Protein AF-A0A1S0RZZ2-F1 (afdb_monomer_lite)

InterPro domains:
  IPR000562 Fibronectin type II domain [PF00040] (1-40)
  IPR000562 Fibronectin type II domain [PF00040] (57-98)
  IPR000562 Fibronectin type II domain [PF00040] (115-144)
  IPR000562 Fibronectin type II domain [PS00023] (57-98)
  IPR000562 Fibronectin type II domain [PS51092] (1-42)
  IPR000562 Fibronectin type II domain [PS51092] (52-100)
  IPR000562 Fibronectin type II domain [PS51092] (110-144)
  IPR000562 Fibronectin type II domain [SM00059] (1-40)
  IPR000562 Fibronectin type II domain [SM00059] (50-98)
  IPR000562 Fibronectin type II domain [SM00059] (108-144)
  IPR000562 Fibronectin type II domain [cd00062] (1-40)
  IPR000562 Fibronectin type II domain [cd00062] (51-98)
  IPR013806 Kringle-like fold [SSF57440] (1-42)
  IPR013806 Kringle-like fold [SSF57440] (43-100)
  IPR013806 Kringle-like fold [SSF57440] (103-144)
  IPR036943 Fibronectin type II domain superfamily [G3DSA:2.10.10.10] (1-45)
  IPR036943 Fibronectin type II domain superfamily [G3DSA:2.10.10.10] (46-100)
  IPR036943 Fibronectin type II domain superfamily [G3DSA:2.10.10.10] (101-144)
  IPR051666 Seminal Plasma Capacitation Regulator [PTHR22918] (44-144)

Sequence (144 aa):
FPFLFMGTKYNSCTNQGRDDGFLWCSTTYNFDEDGKYGFCPHELLFTLGGNAEGAACKFPFTFQGEKYDGCTTQGRDDGYRWCATTEDYDRDTKYGFCPETAMSTVGGNAEGSPCVFPFTFLGDTYEACTASGRRDGKMWCATT

pLDDT: mean 93.41, std 4.33, range [79.44, 98.56]

Secondary structure (DSSP, 8-state):
--EEETTEEESS-B-TT-SS---EEESSSBHHHH--EEEPP-TTT--BSTTTTTPPP-SSEEETTEEESS-B-TT-SS---EEESSSBHHHH--EEE-S----SS-STTTTTPPP-SSEEETTEEESS-B-TT-SS---B----

Organism: Girella punctata (NCBI:txid163149)

Foldseek 3Di:
DFADDPNDTDPFWACPPHPLGWTKHAPDRYCVPPVHIDTDAAQQRFFADFDQPTAHADPQADDPNDTDRAFDCPPHPVSWTKGASDRYCVPPVHIGTRRDHRAQDDDDDCRSAHADPQDDDPRDTDRDWDCPPHPVRDTDGDRD

Structure (mmCIF, N/CA/C/O backbone):
data_AF-A0A1S0RZZ2-F1
#
_entry.id   AF-A0A1S0RZZ2-F1
#
loop_
_atom_site.group_PDB
_atom_site.id
_atom_site.type_symbol
_atom_site.label_atom_id
_atom_site.label_alt_id
_atom_site.label_comp_id
_atom_site.label_asym_id
_atom_site.label_entity_id
_atom_site.label_seq_id
_atom_site.pdbx_PDB_ins_code
_atom_site.Cartn_x
_atom_site.Cartn_y
_atom_site.Cartn_z
_atom_site.occupancy
_atom_site.B_iso_or_equiv
_atom_site.auth_seq_id
_atom_site.auth_comp_id
_atom_site.auth_asym_id
_atom_site.auth_atom_id
_atom_site.pdbx_PDB_model_num
ATOM 1 N N . PHE A 1 1 ? 14.377 6.505 -2.914 1.00 89.00 1 PHE A N 1
ATOM 2 C CA . PHE A 1 1 ? 14.093 5.902 -4.231 1.00 89.00 1 PHE A CA 1
ATOM 3 C C . PHE A 1 1 ? 14.837 6.661 -5.323 1.00 89.00 1 PHE A C 1
ATOM 5 O O . PHE A 1 1 ? 14.935 7.880 -5.201 1.00 89.00 1 PHE A O 1
ATOM 12 N N . PRO A 1 2 ? 15.358 5.980 -6.359 1.00 94.19 2 PRO A N 1
ATOM 13 C CA . PRO A 1 2 ? 15.366 4.522 -6.524 1.00 94.19 2 PRO A CA 1
ATOM 14 C C . PRO A 1 2 ? 16.286 3.810 -5.519 1.00 94.19 2 PRO A C 1
ATOM 16 O O . PRO A 1 2 ? 17.106 4.463 -4.876 1.00 94.19 2 PRO A O 1
ATOM 19 N N . PHE A 1 3 ? 16.148 2.490 -5.400 1.00 96.69 3 PHE A N 1
ATOM 20 C CA . PHE A 1 3 ? 17.168 1.614 -4.816 1.00 96.69 3 PHE A CA 1
ATOM 21 C C . PHE A 1 3 ? 17.467 0.433 -5.746 1.00 96.69 3 PHE A C 1
ATOM 23 O O . PHE A 1 3 ? 16.637 0.072 -6.579 1.00 96.69 3 PHE A O 1
ATOM 30 N N . LEU A 1 4 ? 18.664 -0.128 -5.632 1.00 96.50 4 LEU A N 1
ATOM 31 C CA . LEU A 1 4 ? 19.176 -1.258 -6.393 1.00 96.50 4 LEU A CA 1
ATOM 32 C C . LEU A 1 4 ? 19.097 -2.520 -5.532 1.00 96.50 4 LEU A C 1
ATOM 34 O O . LEU A 1 4 ? 19.582 -2.511 -4.401 1.00 96.50 4 LEU A O 1
ATOM 38 N N . PHE A 1 5 ? 18.501 -3.576 -6.082 1.00 96.44 5 PHE A N 1
ATOM 39 C CA . PHE A 1 5 ? 18.447 -4.908 -5.485 1.00 96.44 5 PHE A CA 1
ATOM 40 C C . PHE A 1 5 ? 18.513 -5.971 -6.585 1.00 96.44 5 PHE A C 1
ATOM 42 O O . PHE A 1 5 ? 17.743 -5.907 -7.550 1.00 96.44 5 PHE A O 1
ATOM 49 N N . MET A 1 6 ? 19.439 -6.926 -6.462 1.00 93.94 6 MET A N 1
ATOM 50 C CA . MET A 1 6 ? 19.700 -7.971 -7.465 1.00 93.94 6 MET A CA 1
ATOM 51 C C . MET A 1 6 ? 19.872 -7.401 -8.885 1.00 93.94 6 MET A C 1
ATOM 53 O O . MET A 1 6 ? 19.329 -7.922 -9.860 1.00 93.94 6 MET A O 1
ATOM 57 N N . GLY A 1 7 ? 20.573 -6.268 -9.003 1.00 91.44 7 GLY A N 1
ATOM 58 C CA . GLY A 1 7 ? 20.786 -5.583 -10.286 1.00 91.44 7 GLY A CA 1
ATOM 59 C C . GLY A 1 7 ? 19.557 -4.872 -10.879 1.00 91.44 7 GLY A C 1
ATOM 60 O O . GLY A 1 7 ? 19.672 -4.253 -11.937 1.00 91.44 7 GLY A O 1
ATOM 61 N N . THR A 1 8 ? 18.402 -4.900 -10.207 1.00 90.75 8 THR A N 1
ATOM 62 C CA . THR A 1 8 ? 17.166 -4.232 -10.647 1.00 90.75 8 THR A CA 1
ATOM 63 C C . THR A 1 8 ? 16.917 -2.964 -9.834 1.00 90.75 8 THR A C 1
ATOM 65 O O . THR A 1 8 ? 17.113 -2.941 -8.619 1.00 90.75 8 THR A O 1
ATOM 68 N N . LYS A 1 9 ? 16.494 -1.881 -10.501 1.00 92.88 9 LYS A N 1
ATOM 69 C CA . LYS A 1 9 ? 16.158 -0.609 -9.843 1.00 92.88 9 LYS A CA 1
ATOM 70 C C . LYS A 1 9 ? 14.675 -0.556 -9.487 1.00 92.88 9 LYS A C 1
ATOM 72 O O . LYS A 1 9 ? 13.828 -0.620 -10.373 1.00 92.88 9 LYS A O 1
ATOM 77 N N . TYR A 1 10 ? 14.377 -0.320 -8.216 1.00 91.06 10 TYR A N 1
ATOM 78 C CA . TYR A 1 10 ? 13.023 -0.170 -7.690 1.00 91.06 10 TYR A CA 1
ATOM 79 C C . TYR A 1 10 ? 12.748 1.290 -7.326 1.00 91.06 10 TYR A C 1
ATOM 81 O O . TYR A 1 10 ? 13.529 1.929 -6.618 1.00 91.06 10 TYR A O 1
ATOM 89 N N . ASN A 1 11 ? 11.630 1.828 -7.820 1.00 90.94 11 ASN A N 1
ATOM 90 C CA . ASN A 1 11 ? 11.191 3.210 -7.568 1.00 90.94 11 ASN A CA 1
ATOM 91 C C . ASN A 1 11 ? 10.054 3.311 -6.540 1.00 90.94 11 ASN A C 1
ATOM 93 O O . ASN A 1 11 ? 9.625 4.410 -6.206 1.00 90.94 11 ASN A O 1
ATOM 97 N N . SER A 1 12 ? 9.589 2.173 -6.041 1.00 90.88 12 SER A N 1
ATOM 98 C CA . SER A 1 12 ? 8.573 2.033 -5.005 1.00 90.88 12 SER A CA 1
ATOM 99 C C . SER A 1 12 ? 8.930 0.831 -4.132 1.00 90.88 12 SER A C 1
ATOM 101 O O . SER A 1 12 ? 9.900 0.115 -4.406 1.00 90.88 12 SER A O 1
ATOM 103 N N . CYS A 1 13 ? 8.180 0.628 -3.055 1.00 92.50 13 CYS A N 1
ATOM 104 C CA . CYS A 1 13 ? 8.311 -0.580 -2.258 1.00 92.50 13 CYS A CA 1
ATOM 105 C C . CYS A 1 13 ? 7.938 -1.813 -3.085 1.00 92.50 13 CYS A C 1
ATOM 107 O O . CYS A 1 13 ? 7.055 -1.758 -3.946 1.00 92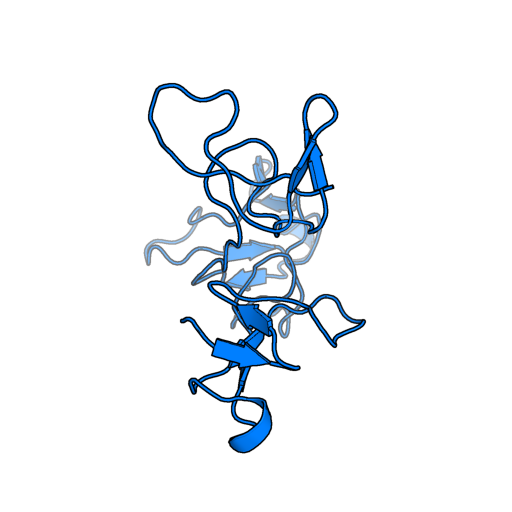.50 13 CYS A O 1
ATOM 109 N N . THR A 1 14 ? 8.608 -2.925 -2.810 1.00 90.88 14 THR A N 1
ATOM 110 C CA . THR A 1 14 ? 8.397 -4.195 -3.507 1.00 90.88 14 THR A CA 1
ATOM 111 C C . THR A 1 14 ? 8.345 -5.340 -2.505 1.00 90.88 14 THR A C 1
ATOM 113 O O . THR A 1 14 ? 8.883 -5.234 -1.408 1.00 90.88 14 THR A O 1
ATOM 116 N N . ASN A 1 15 ? 7.688 -6.433 -2.873 1.00 90.19 15 ASN A N 1
ATOM 117 C CA . ASN A 1 15 ? 7.763 -7.712 -2.172 1.00 90.19 15 ASN A CA 1
ATOM 118 C C . ASN A 1 15 ? 8.824 -8.642 -2.790 1.00 90.19 15 ASN A C 1
ATOM 120 O O . ASN A 1 15 ? 8.933 -9.795 -2.380 1.00 90.19 15 ASN A O 1
ATOM 124 N N . GLN A 1 16 ? 9.610 -8.169 -3.768 1.00 91.44 16 GLN A N 1
ATOM 125 C CA . GLN A 1 16 ? 10.605 -8.999 -4.439 1.00 91.44 16 GLN A CA 1
ATOM 126 C C . GLN A 1 16 ? 11.577 -9.611 -3.425 1.00 91.44 16 GLN A C 1
ATOM 128 O O . GLN A 1 16 ? 12.121 -8.916 -2.565 1.00 91.44 16 GLN A O 1
ATOM 133 N N . GLY A 1 17 ? 11.806 -10.920 -3.556 1.00 90.44 17 GLY A N 1
ATOM 134 C CA . GLY A 1 17 ? 12.661 -11.684 -2.646 1.00 90.44 17 GLY A CA 1
ATOM 135 C C . GLY A 1 17 ? 11.986 -12.082 -1.330 1.00 90.44 17 GLY A C 1
ATOM 136 O O . GLY A 1 17 ? 12.682 -12.548 -0.430 1.00 90.44 17 GLY A O 1
ATOM 137 N N . ARG A 1 18 ? 10.662 -11.904 -1.199 1.00 90.69 18 ARG A N 1
ATOM 138 C CA . ARG A 1 18 ? 9.879 -12.339 -0.037 1.00 90.69 18 ARG A CA 1
ATOM 139 C C . ARG A 1 18 ? 8.688 -13.203 -0.440 1.00 90.69 18 ARG A C 1
ATOM 141 O O . ARG A 1 18 ? 7.956 -12.860 -1.362 1.00 90.69 18 ARG A O 1
ATOM 148 N N . ASP A 1 19 ? 8.445 -14.257 0.333 1.00 88.88 19 ASP A N 1
ATOM 149 C CA . ASP A 1 19 ? 7.314 -15.175 0.127 1.00 88.88 19 ASP A CA 1
ATOM 150 C C . ASP A 1 19 ? 6.069 -14.794 0.948 1.00 88.88 19 ASP A C 1
ATOM 152 O O . ASP A 1 19 ? 4.975 -15.294 0.704 1.00 88.88 19 ASP A O 1
ATOM 156 N N . ASP A 1 20 ? 6.221 -13.896 1.925 1.00 85.12 20 ASP A N 1
ATOM 157 C CA . ASP A 1 20 ? 5.145 -13.447 2.819 1.00 85.12 20 ASP A CA 1
ATOM 158 C C . ASP A 1 20 ? 4.374 -12.224 2.300 1.00 85.12 20 ASP A C 1
ATOM 160 O O . ASP A 1 20 ? 3.456 -11.740 2.958 1.00 85.12 20 ASP A O 1
ATOM 164 N N . GLY A 1 21 ? 4.744 -11.711 1.124 1.00 82.44 21 GLY A N 1
ATOM 165 C CA . GLY A 1 21 ? 4.072 -10.585 0.478 1.00 82.44 21 GLY A CA 1
ATOM 166 C C . GLY A 1 21 ? 4.331 -9.218 1.116 1.00 82.44 21 GLY A C 1
ATOM 167 O O . GLY A 1 21 ? 3.792 -8.226 0.624 1.00 82.44 21 GLY A O 1
ATOM 168 N N . PHE A 1 22 ? 5.162 -9.123 2.164 1.00 86.69 22 PHE A N 1
ATOM 169 C CA . PHE A 1 22 ? 5.443 -7.837 2.798 1.00 86.69 22 PHE A CA 1
ATOM 170 C C . PHE A 1 22 ? 6.208 -6.900 1.861 1.00 86.69 22 PHE A C 1
ATOM 172 O O . PHE A 1 22 ? 7.226 -7.265 1.273 1.00 86.69 22 PHE A O 1
ATOM 179 N N . LEU A 1 23 ? 5.744 -5.656 1.762 1.00 90.69 23 LEU A N 1
ATOM 180 C CA . LEU A 1 23 ? 6.435 -4.624 1.000 1.00 90.69 23 LEU A CA 1
ATOM 181 C C . LEU A 1 23 ? 7.626 -4.088 1.793 1.00 90.69 23 LEU A C 1
ATOM 183 O O . LEU A 1 23 ? 7.509 -3.756 2.973 1.00 90.69 23 LEU A O 1
ATOM 187 N N . TRP A 1 24 ? 8.766 -3.952 1.130 1.00 94.19 24 TRP A N 1
ATOM 188 C CA . TRP A 1 24 ? 9.982 -3.398 1.705 1.00 94.19 24 TRP A CA 1
ATOM 189 C C . TRP A 1 24 ? 10.675 -2.446 0.731 1.00 94.19 24 TRP A C 1
ATOM 191 O O . TRP A 1 24 ? 10.418 -2.443 -0.478 1.00 94.19 24 TRP A O 1
ATOM 201 N N . CYS A 1 25 ? 11.562 -1.617 1.272 1.00 95.50 25 CYS A N 1
ATOM 202 C CA . CYS A 1 25 ? 12.486 -0.815 0.485 1.00 95.50 25 CYS A CA 1
ATOM 203 C C . CYS A 1 25 ? 13.857 -0.742 1.159 1.00 95.50 25 CYS A C 1
ATOM 205 O O . CYS A 1 25 ? 13.984 -0.853 2.383 1.00 95.50 25 CYS A O 1
ATOM 207 N N . SER A 1 26 ? 14.897 -0.561 0.349 1.00 96.88 26 SER A N 1
ATOM 208 C CA . SER A 1 26 ? 16.223 -0.242 0.870 1.00 96.88 26 SER A CA 1
ATOM 209 C C . SER A 1 26 ? 16.245 1.185 1.412 1.00 96.88 26 SER A C 1
ATOM 211 O O . SER A 1 26 ? 15.701 2.105 0.793 1.00 96.88 26 SER A O 1
ATOM 213 N N . THR A 1 27 ? 16.914 1.386 2.547 1.00 96.62 27 THR A N 1
ATOM 214 C CA . THR A 1 27 ? 17.146 2.730 3.105 1.00 96.62 27 THR A CA 1
ATOM 215 C C . THR A 1 27 ? 18.384 3.403 2.510 1.00 96.62 27 THR A C 1
ATOM 217 O O . THR A 1 27 ? 18.657 4.569 2.794 1.00 96.62 27 THR A O 1
ATOM 220 N N . THR A 1 28 ? 19.107 2.696 1.641 1.00 97.12 28 THR A N 1
ATOM 221 C CA . THR A 1 28 ? 20.228 3.208 0.848 1.00 97.12 28 THR A CA 1
ATOM 222 C C . THR A 1 28 ? 20.038 2.899 -0.638 1.00 97.12 28 THR A C 1
ATOM 224 O O . THR A 1 28 ? 19.128 2.164 -1.029 1.00 97.12 28 THR A O 1
ATOM 227 N N . TYR A 1 29 ? 20.887 3.471 -1.497 1.00 96.94 29 TYR A N 1
ATOM 228 C CA . TYR A 1 29 ? 20.805 3.204 -2.932 1.00 96.94 29 TYR A CA 1
ATOM 229 C C . TYR A 1 29 ? 21.180 1.760 -3.277 1.00 96.94 29 TYR A C 1
ATOM 231 O O . TYR A 1 29 ? 20.475 1.165 -4.080 1.00 96.94 29 TYR A O 1
ATOM 239 N N . ASN A 1 30 ? 22.250 1.195 -2.708 1.00 97.25 30 ASN A N 1
ATOM 240 C CA . ASN A 1 30 ? 22.735 -0.134 -3.081 1.00 97.25 30 ASN A CA 1
ATOM 241 C C . ASN A 1 30 ? 22.478 -1.152 -1.966 1.00 97.25 30 ASN A C 1
ATOM 243 O O . ASN A 1 30 ? 23.291 -1.305 -1.057 1.00 97.25 30 ASN A O 1
ATOM 247 N N . PHE A 1 31 ? 21.344 -1.854 -2.031 1.00 96.94 31 PHE A N 1
ATOM 248 C CA . PHE A 1 31 ? 21.029 -2.880 -1.036 1.00 96.94 31 PHE A CA 1
ATOM 249 C C . PHE A 1 31 ? 22.016 -4.046 -1.089 1.00 96.94 31 PHE A C 1
ATOM 251 O O . PHE A 1 31 ? 22.369 -4.585 -0.043 1.00 96.94 31 PHE A O 1
ATOM 258 N N . ASP A 1 32 ? 22.479 -4.403 -2.289 1.00 94.56 32 ASP A N 1
ATOM 259 C CA . ASP A 1 32 ? 23.384 -5.534 -2.501 1.00 94.56 32 ASP A CA 1
ATOM 260 C C . ASP A 1 32 ? 24.736 -5.327 -1.778 1.00 94.56 32 ASP A C 1
ATOM 262 O O . ASP A 1 32 ? 25.406 -6.300 -1.435 1.00 94.56 32 ASP A O 1
ATOM 266 N N . GLU A 1 33 ? 25.115 -4.072 -1.498 1.00 97.06 33 GLU A N 1
ATOM 267 C CA . GLU A 1 33 ? 26.304 -3.708 -0.713 1.00 97.06 33 GLU A CA 1
ATOM 268 C C . GLU 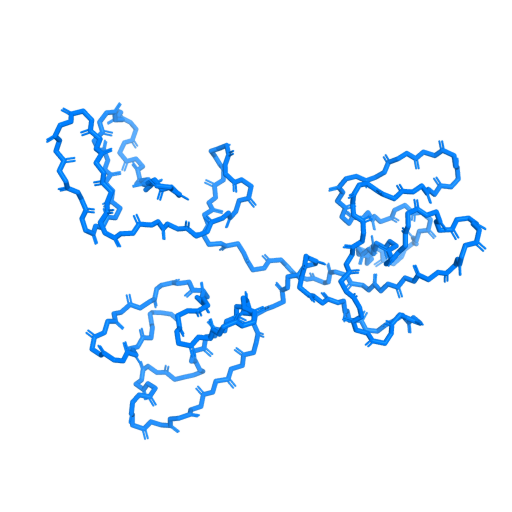A 1 33 ? 25.983 -3.387 0.754 1.00 97.06 33 GLU A C 1
ATOM 270 O O . GLU A 1 33 ? 26.666 -3.869 1.658 1.00 97.06 33 GLU A O 1
ATOM 275 N N . ASP A 1 34 ? 24.963 -2.560 1.005 1.00 97.12 34 ASP A N 1
ATOM 276 C CA . ASP A 1 34 ? 24.707 -2.003 2.338 1.00 97.12 34 ASP A CA 1
ATOM 277 C C . ASP A 1 34 ? 23.847 -2.909 3.230 1.00 97.12 34 ASP A C 1
ATOM 279 O O . ASP A 1 34 ? 23.940 -2.840 4.458 1.00 97.12 34 ASP A O 1
ATOM 283 N N . GLY A 1 35 ? 22.945 -3.697 2.635 1.00 95.25 35 GLY A N 1
ATOM 284 C CA . GLY A 1 35 ? 22.010 -4.579 3.341 1.00 95.25 35 GLY A CA 1
ATOM 285 C C . GLY A 1 35 ? 20.995 -3.878 4.259 1.00 95.25 35 GLY A C 1
ATOM 286 O O . GLY A 1 35 ? 20.375 -4.531 5.100 1.00 95.25 35 GLY A O 1
ATOM 287 N N . LYS A 1 36 ? 20.813 -2.554 4.151 1.00 96.81 36 LYS A N 1
ATOM 288 C CA . LYS A 1 36 ? 19.909 -1.784 5.025 1.00 96.81 36 LYS A CA 1
ATOM 289 C C . LYS A 1 36 ? 18.524 -1.641 4.404 1.00 96.81 36 LYS A C 1
ATOM 291 O O . LYS A 1 36 ? 18.380 -1.081 3.322 1.00 96.81 36 LYS A O 1
ATOM 296 N N . TYR A 1 37 ? 17.489 -2.070 5.121 1.00 96.75 37 TYR A N 1
ATOM 297 C CA . TYR A 1 37 ? 16.109 -2.022 4.640 1.00 96.75 37 TYR A CA 1
ATOM 298 C C . TYR A 1 37 ? 15.098 -1.739 5.752 1.00 96.75 37 TYR A C 1
ATOM 300 O O . TYR A 1 37 ? 15.433 -1.769 6.937 1.00 96.75 37 TYR A O 1
ATOM 308 N N . GLY A 1 38 ? 13.856 -1.474 5.349 1.00 93.44 38 GLY A N 1
ATOM 309 C CA . GLY A 1 38 ? 12.695 -1.416 6.231 1.00 93.44 38 GLY A CA 1
ATOM 310 C C . GLY A 1 38 ? 11.421 -1.869 5.517 1.00 93.44 38 GLY A C 1
ATOM 311 O O . GLY A 1 38 ? 11.373 -1.921 4.285 1.00 93.44 38 GLY A O 1
ATOM 312 N N . PHE A 1 39 ? 10.393 -2.203 6.297 1.00 92.31 39 PHE A N 1
ATOM 313 C CA . PHE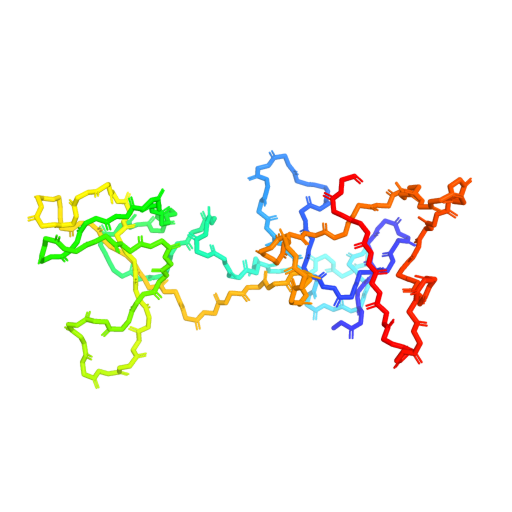 A 1 39 ? 9.065 -2.516 5.774 1.00 92.31 39 PHE A CA 1
ATOM 314 C C . PHE A 1 39 ? 8.291 -1.247 5.463 1.00 92.31 39 PHE A C 1
ATOM 316 O O . PHE A 1 39 ? 8.291 -0.295 6.244 1.00 92.31 39 PHE A O 1
ATOM 323 N N . CYS A 1 40 ? 7.604 -1.263 4.331 1.00 90.94 40 CYS A N 1
ATOM 324 C CA . CYS A 1 40 ? 6.721 -0.184 3.952 1.00 90.94 40 CYS A CA 1
ATOM 325 C C . CYS A 1 40 ? 5.332 -0.414 4.560 1.00 90.94 40 CYS A C 1
ATOM 327 O O . CYS A 1 40 ? 4.799 -1.521 4.450 1.00 90.94 40 CYS A O 1
ATOM 329 N N . PRO A 1 41 ? 4.740 0.600 5.208 1.00 87.12 41 PRO A N 1
ATOM 330 C CA . PRO A 1 41 ? 3.458 0.458 5.883 1.00 87.12 41 PRO A CA 1
ATOM 331 C C . PRO A 1 41 ? 2.339 0.207 4.875 1.00 87.12 41 PRO A C 1
ATOM 333 O O . PRO A 1 41 ? 2.209 0.927 3.888 1.00 87.12 41 PRO A O 1
ATOM 336 N N . HIS A 1 42 ? 1.527 -0.818 5.116 1.00 88.75 42 HIS A N 1
ATOM 337 C CA . HIS A 1 42 ? 0.342 -1.091 4.315 1.00 88.75 42 HIS A CA 1
ATOM 338 C C . HIS A 1 42 ? -0.708 -1.793 5.171 1.00 88.75 42 HIS A C 1
ATOM 340 O O . HIS A 1 42 ? -0.441 -2.839 5.756 1.00 88.75 42 HIS A O 1
ATOM 346 N N . GLU A 1 43 ? -1.916 -1.241 5.196 1.00 87.31 43 GLU A N 1
ATOM 347 C CA . GLU A 1 43 ? -3.032 -1.690 6.035 1.00 87.31 43 GLU A CA 1
ATOM 348 C C . GLU A 1 43 ? -3.489 -3.134 5.759 1.00 87.31 43 GLU A C 1
ATOM 350 O O . GLU A 1 43 ? -3.918 -3.836 6.672 1.00 87.31 43 GLU A O 1
ATOM 355 N N . LEU A 1 44 ? -3.303 -3.627 4.529 1.00 86.94 44 LEU A N 1
ATOM 356 C CA . LEU A 1 44 ? -3.528 -5.042 4.178 1.00 86.94 44 LEU A CA 1
ATOM 357 C C . LEU A 1 44 ? -2.442 -6.006 4.688 1.00 86.94 44 LEU A C 1
ATOM 359 O O . LEU A 1 44 ? -2.634 -7.216 4.621 1.00 86.94 44 LEU A O 1
ATOM 363 N N . LEU A 1 45 ? -1.299 -5.493 5.148 1.00 87.50 45 LEU A N 1
ATOM 364 C CA . LEU A 1 45 ? -0.171 -6.304 5.612 1.00 87.50 45 LEU A CA 1
ATOM 365 C C . LEU A 1 45 ? -0.053 -6.277 7.135 1.00 87.50 45 LEU A C 1
ATOM 367 O O . LEU A 1 45 ? 0.079 -7.323 7.765 1.00 87.50 45 LEU A O 1
ATOM 371 N N . PHE A 1 46 ? -0.102 -5.084 7.728 1.00 90.94 46 PHE A N 1
ATOM 372 C CA . PHE A 1 46 ? -0.026 -4.899 9.172 1.00 90.94 46 PHE A CA 1
ATOM 373 C C . PHE A 1 46 ? -0.610 -3.550 9.591 1.00 90.94 46 PHE A C 1
ATOM 375 O O . PHE A 1 46 ? -0.721 -2.615 8.797 1.00 90.94 46 PHE A O 1
ATOM 382 N N . THR A 1 47 ? -0.940 -3.440 10.873 1.00 95.25 47 THR A N 1
ATOM 383 C CA . THR A 1 47 ? -1.331 -2.176 11.504 1.00 95.25 47 THR A CA 1
ATOM 384 C C . THR A 1 47 ? -0.284 -1.712 12.511 1.00 95.25 47 THR A C 1
ATOM 386 O O . THR A 1 47 ? 0.572 -2.477 12.953 1.00 95.25 47 THR A O 1
ATOM 389 N N . LEU A 1 48 ? -0.331 -0.432 12.880 1.00 93.38 48 LEU A N 1
ATOM 390 C CA . LEU A 1 48 ? 0.549 0.140 13.898 1.00 93.38 48 LEU A CA 1
ATOM 391 C C . LEU A 1 48 ? -0.240 0.493 15.160 1.00 93.38 48 LEU A C 1
ATOM 393 O O . LEU A 1 48 ? -1.353 1.004 15.084 1.00 93.38 48 LEU A O 1
ATOM 397 N N . GLY A 1 49 ? 0.340 0.245 16.335 1.00 94.19 49 GLY A N 1
ATOM 398 C CA . GLY A 1 49 ? -0.315 0.518 17.619 1.00 94.19 49 GLY A CA 1
ATOM 399 C C . GLY A 1 49 ? -1.621 -0.266 17.815 1.00 94.19 49 GLY A C 1
ATOM 400 O O . GLY A 1 49 ? -1.736 -1.416 17.398 1.00 94.19 49 GLY A O 1
ATOM 401 N N . GLY A 1 50 ? -2.599 0.359 18.476 1.00 95.25 50 GLY A N 1
ATOM 402 C CA . GLY A 1 50 ? -3.881 -0.273 18.798 1.00 95.25 50 GLY A CA 1
ATOM 403 C C . GLY A 1 50 ? -3.742 -1.472 19.740 1.00 95.25 50 GLY A C 1
ATOM 404 O O . GLY A 1 50 ? -2.822 -1.532 20.556 1.00 95.25 50 GLY A O 1
ATOM 405 N N . ASN A 1 51 ? -4.677 -2.416 19.642 1.00 97.44 51 ASN A N 1
ATOM 406 C CA . ASN A 1 51 ? -4.735 -3.622 20.484 1.00 97.44 51 ASN A CA 1
ATOM 407 C C . ASN A 1 51 ? -4.733 -4.930 19.663 1.00 97.44 51 ASN A C 1
ATOM 409 O O . ASN A 1 51 ? -5.031 -6.007 20.193 1.00 97.44 51 ASN A O 1
ATOM 413 N N . ALA A 1 52 ? -4.428 -4.820 18.370 1.00 96.31 52 ALA A N 1
ATOM 414 C CA . ALA A 1 52 ? -4.411 -5.916 17.412 1.00 96.31 52 ALA A CA 1
ATOM 415 C C . ALA A 1 52 ? -3.019 -6.523 17.173 1.00 96.31 52 ALA A C 1
ATOM 417 O O . ALA A 1 52 ? -2.887 -7.394 16.320 1.00 96.31 52 ALA A O 1
ATOM 418 N N . GLU A 1 53 ? -1.992 -6.067 17.899 1.00 95.69 53 GLU A N 1
ATOM 419 C CA . GLU A 1 53 ? -0.640 -6.656 17.878 1.00 95.69 53 GLU A CA 1
ATOM 420 C C . GLU A 1 53 ? -0.030 -6.730 16.465 1.00 95.69 53 GLU A C 1
ATOM 422 O O . GLU A 1 53 ? 0.660 -7.680 16.108 1.00 95.69 53 GLU A O 1
ATOM 427 N N . GLY A 1 54 ? -0.298 -5.710 15.645 1.00 93.31 54 GLY A N 1
ATOM 428 C CA . GLY A 1 54 ? 0.207 -5.622 14.276 1.00 93.31 54 GLY A CA 1
ATOM 429 C C . GLY A 1 54 ? -0.583 -6.421 13.241 1.00 93.31 54 GLY A C 1
ATOM 430 O O . GLY A 1 54 ? -0.183 -6.436 12.081 1.00 93.31 54 GLY A O 1
ATOM 431 N N . ALA A 1 55 ? -1.705 -7.051 13.606 1.00 95.38 55 ALA A N 1
ATOM 432 C CA . ALA A 1 55 ? -2.554 -7.744 12.640 1.00 95.38 55 ALA A CA 1
ATOM 433 C C . ALA A 1 55 ? -3.010 -6.808 11.505 1.00 95.38 55 ALA A C 1
ATOM 435 O O . ALA A 1 55 ? -3.231 -5.612 11.717 1.00 95.38 55 ALA A O 1
ATOM 436 N N . ALA A 1 56 ? -3.150 -7.363 10.302 1.00 95.12 56 ALA A N 1
ATOM 437 C CA . ALA A 1 56 ? -3.674 -6.649 9.145 1.00 95.12 56 ALA A CA 1
ATOM 438 C C . ALA A 1 56 ? -5.132 -6.216 9.356 1.00 95.12 56 ALA A C 1
ATOM 440 O O . ALA A 1 56 ? -5.889 -6.846 10.103 1.00 95.12 56 ALA A O 1
ATOM 441 N N . CYS A 1 57 ? -5.536 -5.161 8.655 1.00 96.69 57 CYS A N 1
ATOM 442 C CA . CYS A 1 57 ? -6.934 -4.770 8.581 1.00 96.69 57 CYS A CA 1
ATOM 443 C C . CYS A 1 57 ? -7.777 -5.875 7.946 1.00 96.69 57 CYS A C 1
ATOM 445 O O . CYS A 1 57 ? -7.353 -6.554 7.006 1.00 96.69 57 CYS A O 1
ATOM 447 N N . LYS A 1 58 ? -9.008 -6.019 8.431 1.00 97.56 58 LYS A N 1
ATOM 448 C CA . LYS A 1 58 ? -9.998 -6.915 7.844 1.00 97.56 58 LYS A CA 1
ATOM 449 C C . LYS A 1 58 ? -11.010 -6.075 7.077 1.00 97.56 58 LYS A C 1
ATOM 451 O O . LYS A 1 58 ? -11.832 -5.414 7.690 1.00 97.56 58 LYS A O 1
ATOM 456 N N . PHE A 1 59 ? -10.962 -6.107 5.749 1.00 95.69 59 PHE A N 1
ATOM 457 C CA . PHE A 1 59 ? -11.938 -5.403 4.917 1.00 95.69 59 PHE A CA 1
ATOM 458 C C . PHE A 1 59 ? -12.954 -6.366 4.271 1.00 95.69 59 PHE A C 1
ATOM 460 O O . PHE A 1 59 ? -12.561 -7.466 3.859 1.00 95.69 59 PHE A O 1
ATOM 467 N N . PRO A 1 60 ? -14.239 -5.970 4.174 1.00 97.50 60 PRO A N 1
ATOM 468 C CA . PRO A 1 60 ? -14.851 -4.889 4.954 1.00 97.50 60 PRO A CA 1
ATOM 469 C C . PRO A 1 60 ? -14.887 -5.226 6.455 1.00 97.50 60 PRO A C 1
ATOM 471 O O . PRO A 1 60 ? -14.988 -6.400 6.820 1.00 97.50 60 PRO A O 1
ATOM 474 N N . PHE A 1 61 ? -14.882 -4.202 7.313 1.00 98.31 61 PHE A N 1
ATOM 475 C CA . PHE A 1 61 ? -15.243 -4.341 8.729 1.00 98.31 61 PHE A CA 1
ATOM 476 C C . PHE A 1 61 ? -16.468 -3.504 9.088 1.00 98.31 61 PHE A C 1
ATOM 478 O O . PHE A 1 61 ? -16.749 -2.494 8.446 1.00 98.31 61 PHE A O 1
ATOM 485 N N . THR A 1 62 ? -17.184 -3.916 10.133 1.00 98.56 62 THR A N 1
ATOM 486 C CA . THR A 1 62 ? -18.356 -3.201 10.657 1.00 98.56 62 THR A CA 1
ATOM 487 C C . THR A 1 62 ? -17.979 -2.344 11.864 1.00 98.56 62 THR A C 1
ATOM 489 O O . THR A 1 62 ? -17.323 -2.847 12.775 1.00 98.56 62 THR A O 1
ATOM 492 N N . PHE A 1 63 ? -18.398 -1.075 11.878 1.00 98.38 63 PHE A N 1
ATOM 493 C CA . PHE A 1 63 ? -18.299 -0.160 13.021 1.00 98.38 63 PHE A CA 1
ATOM 494 C C . PHE A 1 63 ? -19.550 0.720 13.104 1.00 98.38 63 PHE A C 1
ATOM 496 O O . PHE A 1 63 ? -19.926 1.361 12.124 1.00 98.38 63 PHE A O 1
ATOM 503 N N . GLN A 1 64 ? -20.198 0.746 14.270 1.00 97.50 64 GLN A N 1
ATOM 504 C CA . GLN A 1 64 ? -21.475 1.429 14.512 1.00 97.50 64 GLN A CA 1
ATOM 505 C C . GLN A 1 64 ? -22.557 1.076 13.476 1.00 97.50 64 GLN A C 1
ATOM 507 O O . GLN A 1 64 ? -23.369 1.915 13.087 1.00 97.50 64 GLN A O 1
ATOM 512 N N . GLY A 1 65 ? -22.570 -0.185 13.028 1.00 96.06 65 GLY A N 1
ATOM 513 C CA . GLY A 1 65 ? -23.512 -0.683 12.020 1.00 96.06 65 GLY A CA 1
ATOM 514 C C . GLY A 1 65 ? -23.217 -0.278 10.568 1.00 96.06 65 GLY A C 1
ATOM 515 O O . GLY A 1 65 ? -23.964 -0.678 9.674 1.00 96.06 65 GLY A O 1
ATOM 516 N N . GLU A 1 66 ? -22.136 0.460 10.304 1.00 97.88 66 GLU A N 1
ATOM 517 C CA . GLU A 1 66 ? -21.675 0.792 8.953 1.00 97.88 66 GLU A CA 1
ATOM 518 C C . GLU A 1 66 ? -20.488 -0.082 8.536 1.00 97.88 66 GLU A C 1
ATOM 520 O O . GLU A 1 66 ? -19.673 -0.478 9.369 1.00 97.88 66 GLU A O 1
ATOM 525 N N . LYS A 1 67 ? -20.384 -0.386 7.236 1.00 97.88 67 LYS A N 1
ATOM 526 C CA . LYS A 1 67 ? -19.266 -1.152 6.669 1.00 97.88 67 LYS A CA 1
ATOM 527 C C . LYS A 1 67 ? -18.196 -0.229 6.098 1.00 97.88 67 LYS A C 1
ATOM 529 O O . LYS A 1 67 ? -18.514 0.716 5.382 1.00 97.88 67 LYS A O 1
ATOM 534 N N . TYR A 1 68 ? -16.941 -0.569 6.367 1.00 96.88 68 TYR A N 1
ATOM 535 C CA . TYR A 1 68 ? -15.762 0.167 5.930 1.00 96.88 68 TYR A CA 1
ATOM 536 C C . TYR A 1 68 ? -14.825 -0.757 5.147 1.00 96.88 68 TYR A C 1
ATOM 538 O O . TYR A 1 68 ? -14.351 -1.759 5.681 1.00 96.88 68 TYR A O 1
ATOM 546 N N . ASP A 1 69 ? -14.540 -0.397 3.894 1.00 94.88 69 ASP A N 1
ATOM 547 C CA . ASP A 1 69 ? -13.621 -1.109 2.986 1.00 94.88 69 ASP A CA 1
ATOM 548 C C . ASP A 1 69 ? -12.202 -0.503 2.955 1.00 94.88 69 ASP A C 1
ATOM 550 O O . ASP A 1 69 ? -11.359 -0.903 2.161 1.00 94.88 69 ASP A O 1
ATOM 554 N N . GLY A 1 70 ? -11.925 0.470 3.823 1.00 93.38 70 GLY A N 1
ATOM 555 C CA . GLY A 1 70 ? -10.617 1.106 3.969 1.00 93.38 70 GLY A CA 1
ATOM 556 C C . GLY A 1 70 ? -10.460 1.716 5.357 1.00 93.38 70 GLY A C 1
ATOM 557 O O . GLY A 1 70 ? -11.431 1.804 6.119 1.00 93.38 70 GLY A O 1
ATOM 558 N N . CYS A 1 71 ? -9.245 2.137 5.715 1.00 95.81 71 CYS A N 1
ATOM 559 C CA . CYS A 1 71 ? -9.046 2.799 7.003 1.00 95.81 71 CYS A CA 1
ATOM 560 C C . CYS A 1 71 ? -9.819 4.126 7.081 1.00 95.81 71 CYS A C 1
ATOM 562 O O . CYS A 1 71 ? -9.826 4.929 6.147 1.00 95.81 71 CYS A O 1
ATOM 564 N N . THR A 1 72 ? -10.434 4.377 8.233 1.00 96.06 72 THR A N 1
ATOM 565 C CA . THR A 1 72 ? -11.326 5.515 8.484 1.00 96.06 72 THR A CA 1
ATOM 566 C C . THR A 1 72 ? -10.816 6.375 9.636 1.00 96.06 72 THR A C 1
ATOM 568 O O . THR A 1 72 ? -10.036 5.918 10.468 1.00 96.06 72 THR A O 1
ATOM 571 N N . THR A 1 73 ? -11.256 7.629 9.708 1.00 96.81 73 THR A N 1
ATOM 572 C CA . THR A 1 73 ? -11.071 8.498 10.886 1.00 96.81 73 THR A CA 1
ATOM 573 C C . THR A 1 73 ? -12.330 8.564 11.751 1.00 96.81 73 THR A C 1
ATOM 575 O O . THR A 1 73 ? -12.357 9.291 12.741 1.00 96.81 73 THR A O 1
ATOM 578 N N . GLN A 1 74 ? -13.391 7.837 11.380 1.00 97.25 74 GLN A N 1
ATOM 579 C CA . GLN A 1 74 ? -14.669 7.876 12.084 1.00 97.25 74 GLN A CA 1
ATOM 580 C C . GLN A 1 74 ? -14.494 7.510 13.564 1.00 97.25 74 GLN A C 1
ATOM 582 O O . GLN A 1 74 ? -13.777 6.568 13.906 1.00 97.25 74 GLN A O 1
ATOM 587 N N . GLY A 1 75 ? -15.151 8.267 14.448 1.00 93.38 75 GLY A N 1
ATOM 588 C CA . GLY A 1 75 ? -15.067 8.068 15.898 1.00 93.38 75 GLY A CA 1
ATOM 589 C C . GLY A 1 75 ? -13.770 8.569 16.547 1.00 93.38 75 GLY A C 1
ATOM 590 O O . GLY A 1 75 ? -13.528 8.251 17.712 1.00 93.38 75 GLY A O 1
ATOM 591 N N . ARG A 1 76 ? -12.935 9.333 15.827 1.00 94.88 76 ARG A N 1
ATOM 592 C CA . ARG A 1 76 ? -11.711 9.946 16.361 1.00 94.88 76 ARG A CA 1
ATOM 593 C C . ARG A 1 76 ? -11.630 11.439 16.052 1.00 94.88 76 ARG A C 1
ATOM 595 O O . ARG A 1 76 ? -11.889 11.852 14.927 1.00 94.88 76 ARG A O 1
ATOM 602 N N . ASP A 1 77 ? -11.156 12.216 17.023 1.00 95.38 77 ASP A N 1
ATOM 603 C CA . ASP A 1 77 ? -10.956 13.670 16.887 1.00 95.38 77 ASP A CA 1
ATOM 604 C C . ASP A 1 77 ? -9.510 14.056 16.525 1.00 95.38 77 ASP A C 1
ATOM 606 O O . ASP A 1 77 ? -9.230 15.196 16.164 1.00 95.38 77 ASP A O 1
ATOM 610 N N . ASP A 1 78 ? -8.573 13.110 16.618 1.00 94.06 78 ASP A N 1
ATOM 611 C CA . ASP A 1 78 ? -7.147 13.332 16.347 1.00 94.06 78 ASP A CA 1
ATOM 612 C C . ASP A 1 78 ? -6.753 13.140 14.874 1.00 94.06 78 ASP A C 1
ATOM 614 O O . ASP A 1 78 ? -5.600 13.355 14.506 1.00 94.06 78 ASP A O 1
ATOM 618 N N . GLY A 1 79 ? -7.707 12.748 14.024 1.00 90.62 79 GLY A N 1
ATOM 619 C CA . GLY A 1 79 ? -7.502 12.563 12.588 1.00 90.62 79 GLY A CA 1
ATOM 620 C C . GLY A 1 79 ? -6.677 11.329 12.207 1.00 90.62 79 GLY A C 1
ATOM 621 O O . GLY A 1 79 ? -6.406 11.137 11.020 1.00 90.62 79 GLY A O 1
ATOM 622 N N . TYR A 1 80 ? -6.286 10.472 13.159 1.00 93.25 80 TYR A N 1
ATOM 623 C CA . TYR A 1 80 ? -5.568 9.241 12.826 1.00 93.25 80 TYR A CA 1
ATOM 624 C C . TYR A 1 80 ? -6.501 8.228 12.160 1.00 93.25 80 TYR A C 1
ATOM 626 O O . TYR A 1 80 ? -7.556 7.878 12.690 1.00 93.25 80 TYR A O 1
ATOM 634 N N . ARG A 1 81 ? -6.081 7.712 11.000 1.00 97.06 81 ARG A N 1
ATOM 635 C CA . ARG A 1 81 ? -6.785 6.624 10.315 1.00 97.06 81 ARG A CA 1
ATOM 636 C C . ARG A 1 81 ? -6.598 5.311 11.070 1.00 97.06 81 ARG A C 1
ATOM 638 O O . ARG A 1 81 ? -5.485 4.985 11.489 1.00 97.06 81 ARG A O 1
ATOM 645 N N . TRP A 1 82 ? -7.667 4.541 11.193 1.00 97.62 82 TRP A N 1
ATOM 646 C CA . TRP A 1 82 ? -7.682 3.237 11.843 1.00 97.62 82 TRP A CA 1
ATOM 647 C C . TRP A 1 82 ? -8.582 2.261 11.082 1.00 97.62 82 TRP A C 1
ATOM 649 O O . TRP A 1 82 ? -9.411 2.663 10.265 1.00 97.62 82 TRP A O 1
ATOM 659 N N . CYS A 1 83 ? -8.410 0.975 11.353 1.00 98.06 83 CYS A N 1
ATOM 660 C CA . CYS A 1 83 ? -9.266 -0.084 10.837 1.00 98.06 83 CYS A CA 1
ATOM 661 C C . CYS A 1 83 ? -9.504 -1.135 11.918 1.00 98.06 83 CYS A C 1
ATOM 663 O O . CYS A 1 83 ? -8.694 -1.287 12.842 1.00 98.06 83 CYS A O 1
ATOM 665 N N . ALA A 1 84 ? -10.570 -1.913 11.769 1.00 98.25 84 ALA A N 1
ATOM 666 C CA . ALA A 1 84 ? -10.677 -3.149 12.518 1.00 98.25 84 ALA A CA 1
ATOM 667 C C . ALA A 1 84 ? -9.778 -4.227 11.907 1.00 98.25 84 ALA A C 1
ATOM 669 O O . ALA A 1 84 ? -9.604 -4.313 10.690 1.00 98.25 84 ALA A O 1
ATOM 670 N N . THR A 1 85 ? -9.253 -5.096 12.760 1.00 97.88 85 THR A N 1
ATOM 671 C CA . THR A 1 85 ? -8.504 -6.295 12.341 1.00 97.88 85 THR A CA 1
ATOM 672 C C . THR A 1 85 ? -9.370 -7.558 12.398 1.00 97.88 85 THR A C 1
ATOM 674 O O . THR A 1 85 ? -8.886 -8.685 12.322 1.00 97.88 85 THR A O 1
ATOM 677 N N . THR A 1 86 ? -10.682 -7.360 12.520 1.00 97.94 86 THR A N 1
ATOM 678 C CA . THR A 1 86 ? -11.744 -8.372 12.552 1.00 97.94 86 THR A CA 1
ATOM 679 C C . THR A 1 86 ? -12.930 -7.869 11.727 1.00 97.94 86 THR A C 1
ATOM 681 O O . THR A 1 86 ? -12.998 -6.689 11.398 1.00 97.94 86 THR A O 1
ATOM 684 N N . GLU A 1 87 ? -13.852 -8.755 11.352 1.00 97.94 87 GLU A N 1
ATOM 685 C CA . GLU A 1 87 ? -14.998 -8.394 10.497 1.00 97.94 87 GLU A CA 1
ATOM 686 C C . GLU A 1 87 ? -16.009 -7.476 11.208 1.00 97.94 87 GLU A C 1
ATOM 688 O O . GLU A 1 87 ? -16.728 -6.712 10.564 1.00 97.94 87 GLU A O 1
ATOM 693 N N . ASP A 1 88 ? -16.056 -7.526 12.539 1.00 98.19 88 ASP A N 1
ATOM 694 C CA . ASP A 1 88 ? -17.007 -6.782 13.357 1.00 98.19 88 ASP A CA 1
ATOM 695 C C . ASP A 1 88 ? -16.276 -6.131 14.536 1.00 98.19 88 ASP A C 1
ATOM 697 O O . ASP A 1 88 ? -15.974 -6.775 15.545 1.00 98.19 88 ASP A O 1
ATOM 701 N N . TYR A 1 89 ? -15.973 -4.839 14.397 1.00 98.31 89 TYR A N 1
ATOM 702 C CA . TYR A 1 89 ? -15.325 -4.080 15.460 1.00 98.31 89 TYR A CA 1
ATOM 703 C C . TYR A 1 89 ? -16.242 -3.885 16.664 1.00 98.31 89 TYR A C 1
ATOM 705 O O . TYR A 1 89 ? -15.753 -3.885 17.793 1.00 98.31 89 TYR A O 1
ATOM 713 N N . ASP A 1 90 ? -17.549 -3.739 16.444 1.00 97.00 90 ASP A N 1
ATOM 714 C CA . ASP A 1 90 ? -18.510 -3.519 17.525 1.00 97.00 90 ASP A CA 1
ATOM 715 C C . ASP A 1 90 ? -18.541 -4.727 18.474 1.00 97.00 90 ASP A C 1
ATOM 717 O O . ASP A 1 90 ? -18.672 -4.565 19.690 1.00 97.00 90 ASP A O 1
ATOM 721 N N . ARG A 1 91 ? -18.357 -5.937 17.926 1.00 98.19 91 ARG A N 1
ATOM 722 C CA . ARG A 1 91 ? -18.253 -7.182 18.698 1.00 98.19 91 ARG A CA 1
ATOM 723 C C . ARG A 1 91 ? -16.861 -7.421 19.278 1.00 98.19 91 ARG A C 1
ATOM 725 O O . ARG A 1 91 ? -16.738 -7.731 20.462 1.00 98.19 91 ARG A O 1
ATOM 732 N N . ASP A 1 92 ? -15.828 -7.347 18.441 1.00 98.00 92 ASP A N 1
ATOM 733 C CA . ASP A 1 92 ? -14.503 -7.879 18.785 1.00 98.00 92 ASP A CA 1
ATOM 734 C C . ASP A 1 92 ? -13.572 -6.796 19.357 1.00 98.00 92 ASP A C 1
ATOM 736 O O . ASP A 1 92 ? -12.636 -7.095 20.100 1.00 98.00 92 ASP A O 1
ATOM 740 N N . THR A 1 93 ? -13.836 -5.518 19.061 1.00 97.31 93 THR A N 1
ATOM 741 C CA . THR A 1 93 ? -13.080 -4.334 19.523 1.00 97.31 93 THR A CA 1
ATOM 742 C C . THR A 1 93 ? -11.575 -4.384 19.225 1.00 97.31 93 THR A C 1
ATOM 744 O O . THR A 1 93 ? -10.760 -3.757 19.909 1.00 97.31 93 THR A O 1
ATOM 747 N N . LYS A 1 94 ? -11.186 -5.140 18.190 1.00 98.44 94 LYS A N 1
ATOM 748 C CA . LYS A 1 94 ? -9.799 -5.297 17.740 1.00 98.44 94 LYS A CA 1
ATOM 749 C C . LYS A 1 94 ? -9.479 -4.331 16.607 1.00 98.44 94 LYS A C 1
ATOM 751 O O . LYS A 1 94 ? -10.123 -4.374 15.559 1.00 98.44 94 LYS A O 1
ATOM 756 N N . TYR A 1 95 ? -8.473 -3.484 16.816 1.00 98.25 95 TYR A N 1
ATOM 757 C CA . TYR A 1 95 ? -8.072 -2.459 15.857 1.00 98.25 95 TYR A CA 1
ATOM 758 C C . TYR A 1 95 ? -6.574 -2.168 15.860 1.00 98.25 95 TYR A C 1
ATOM 760 O O . TYR A 1 95 ? -5.856 -2.427 16.834 1.00 98.25 95 TYR A O 1
ATOM 768 N N . GLY A 1 96 ? -6.143 -1.520 14.783 1.00 97.75 96 GLY A N 1
ATOM 769 C CA . GLY A 1 96 ? -4.858 -0.845 14.697 1.00 97.75 96 GLY A CA 1
ATOM 770 C C . GLY A 1 96 ? -4.927 0.383 13.788 1.00 97.75 96 GLY A C 1
ATOM 771 O O . GLY A 1 96 ? -5.954 0.664 13.166 1.00 97.75 96 GLY A O 1
ATOM 772 N N . PHE A 1 97 ? -3.842 1.153 13.758 1.00 96.94 97 PHE A N 1
ATOM 773 C CA . PHE A 1 97 ? -3.745 2.392 12.989 1.00 96.94 97 PHE A CA 1
ATOM 774 C C . PHE A 1 97 ? -3.105 2.182 11.617 1.00 96.94 97 PHE A C 1
ATOM 776 O O . PHE A 1 97 ? -2.225 1.334 11.446 1.00 96.94 97 PHE A O 1
ATOM 783 N N . CYS A 1 98 ? -3.509 3.034 10.672 1.00 94.81 98 CYS A N 1
ATOM 784 C CA . CYS A 1 98 ? -3.041 3.069 9.286 1.00 94.81 98 CYS A CA 1
ATOM 785 C C . CYS A 1 98 ? -2.422 4.449 8.976 1.00 94.81 98 CYS A C 1
ATOM 787 O O . CYS A 1 98 ? -3.015 5.259 8.253 1.00 94.81 98 CYS A O 1
ATOM 789 N N . PRO A 1 99 ? -1.260 4.791 9.566 1.00 86.25 99 PRO A N 1
ATOM 790 C CA . PRO A 1 99 ? -0.700 6.135 9.427 1.00 86.25 99 PRO A CA 1
ATOM 791 C C . PRO A 1 99 ? -0.314 6.452 7.979 1.00 86.25 99 PRO A C 1
ATOM 793 O O . PRO A 1 99 ? -0.514 7.573 7.525 1.00 86.25 99 PRO A O 1
ATOM 796 N N . GLU A 1 100 ? 0.151 5.457 7.225 1.00 83.94 100 GLU A N 1
ATOM 797 C CA . GLU A 1 100 ? 0.593 5.615 5.843 1.00 83.94 100 GLU A CA 1
ATOM 798 C C . GLU A 1 100 ? 0.301 4.334 5.049 1.00 83.94 100 GLU A C 1
ATOM 800 O O . GLU A 1 100 ? 0.269 3.241 5.617 1.00 83.94 100 GLU A O 1
ATOM 805 N N . THR A 1 101 ? 0.049 4.477 3.748 1.00 82.00 101 THR A N 1
ATOM 806 C CA . THR A 1 101 ? -0.252 3.361 2.843 1.00 82.00 101 THR A CA 1
ATOM 807 C C . THR A 1 101 ? 0.747 3.423 1.692 1.00 82.00 101 THR A C 1
ATOM 809 O O . THR A 1 101 ? 0.684 4.322 0.853 1.00 82.00 101 THR A O 1
ATOM 812 N N . ALA A 1 102 ? 1.702 2.498 1.665 1.00 80.88 102 ALA A N 1
ATOM 813 C CA . ALA A 1 102 ? 2.713 2.417 0.625 1.00 80.88 102 ALA A CA 1
ATOM 814 C C . ALA A 1 102 ? 2.090 1.889 -0.669 1.00 80.88 102 ALA A C 1
ATOM 816 O O . ALA A 1 102 ? 1.975 0.685 -0.874 1.00 80.88 102 ALA A O 1
ATOM 817 N N . MET A 1 103 ? 1.672 2.806 -1.537 1.00 79.44 103 MET A N 1
ATOM 818 C CA . MET A 1 103 ? 1.096 2.470 -2.836 1.00 79.44 103 MET A CA 1
ATOM 819 C C . MET A 1 103 ? 2.194 2.306 -3.889 1.00 79.44 103 MET A C 1
ATOM 821 O O . MET A 1 103 ? 3.066 3.167 -4.031 1.00 79.44 103 MET A O 1
ATOM 825 N N . SER A 1 104 ? 2.131 1.224 -4.665 1.00 82.44 104 SER A N 1
ATOM 826 C CA . SER A 1 104 ? 3.049 0.997 -5.788 1.00 82.44 104 SER A CA 1
ATOM 827 C C . SER A 1 104 ? 2.518 1.584 -7.101 1.00 82.44 104 SER A C 1
ATOM 829 O O . SER A 1 104 ? 3.310 1.900 -7.989 1.00 82.44 104 SER A O 1
ATOM 831 N N . THR A 1 105 ? 1.201 1.781 -7.216 1.00 87.19 105 THR A N 1
ATOM 832 C CA . THR A 1 105 ? 0.540 2.471 -8.337 1.00 87.19 105 THR A CA 1
ATOM 833 C C . THR A 1 105 ? -0.422 3.551 -7.835 1.00 87.19 105 THR A C 1
ATOM 835 O O . THR A 1 105 ? -0.864 3.526 -6.692 1.00 87.19 105 THR A O 1
ATOM 838 N N . VAL A 1 106 ? -0.732 4.544 -8.676 1.00 87.75 106 VAL A N 1
ATOM 839 C CA . VAL A 1 106 ? -1.629 5.660 -8.325 1.00 87.75 106 VAL A CA 1
ATOM 840 C C . VAL A 1 106 ? -2.779 5.738 -9.326 1.00 87.75 106 VAL A C 1
ATOM 842 O O . VAL A 1 106 ? -2.553 5.820 -10.536 1.00 87.75 106 VAL A O 1
ATOM 845 N N . GLY A 1 107 ? -4.012 5.773 -8.814 1.00 89.50 107 GLY A N 1
ATOM 846 C CA . GLY A 1 107 ? -5.230 5.782 -9.624 1.00 89.50 107 GLY A CA 1
ATOM 847 C C . GLY A 1 107 ? -5.494 4.428 -10.288 1.00 89.50 107 GLY A C 1
ATOM 848 O O . GLY A 1 107 ? -5.232 3.381 -9.704 1.00 89.50 107 GLY A O 1
ATOM 849 N N . GLY A 1 108 ? -6.016 4.450 -11.517 1.00 90.44 108 GLY A N 1
ATOM 850 C CA . GLY A 1 108 ? -6.365 3.224 -12.239 1.00 90.44 108 GLY A CA 1
ATOM 851 C C . GLY A 1 108 ? -7.453 2.417 -11.525 1.00 90.44 108 GLY A C 1
ATOM 852 O O . GLY A 1 108 ? -8.319 2.985 -10.865 1.00 90.44 108 GLY A O 1
ATOM 853 N N . ASN A 1 109 ? -7.413 1.098 -11.692 1.00 89.88 109 ASN A N 1
ATOM 854 C CA . ASN A 1 109 ? -8.377 0.138 -11.145 1.00 89.88 109 ASN A CA 1
ATOM 855 C C . ASN A 1 109 ? -7.705 -0.984 -10.334 1.00 89.88 109 ASN A C 1
ATOM 857 O O . ASN A 1 109 ? -8.326 -2.011 -10.090 1.00 89.88 109 ASN A O 1
ATOM 861 N N . ALA A 1 110 ? -6.436 -0.803 -9.967 1.00 87.06 110 ALA A N 1
ATOM 862 C CA . ALA A 1 110 ? -5.622 -1.823 -9.309 1.00 87.06 110 ALA A CA 1
ATOM 863 C C . ALA A 1 110 ? -5.407 -1.555 -7.810 1.00 87.06 110 ALA A C 1
ATOM 865 O O . ALA A 1 110 ? -4.624 -2.254 -7.175 1.00 87.06 110 ALA A O 1
ATOM 866 N N . GLU A 1 111 ? -6.054 -0.520 -7.261 1.00 85.19 111 GLU A N 1
ATOM 867 C CA . GLU A 1 111 ? -6.051 -0.202 -5.823 1.00 85.19 111 GLU A CA 1
ATOM 868 C C . GLU A 1 111 ? -4.640 -0.123 -5.211 1.00 85.19 111 GLU A C 1
ATOM 870 O O . GLU A 1 111 ? -4.385 -0.577 -4.102 1.00 85.19 111 GLU A O 1
ATOM 875 N N . GLY A 1 112 ? -3.689 0.450 -5.956 1.00 83.00 112 GLY A N 1
ATOM 876 C CA . GLY A 1 112 ? -2.306 0.612 -5.504 1.00 83.00 112 GLY A CA 1
ATOM 877 C C . GLY A 1 112 ? -1.408 -0.614 -5.694 1.00 83.00 112 GLY A C 1
ATOM 878 O O . GLY A 1 112 ? -0.218 -0.521 -5.377 1.00 83.00 112 GLY A O 1
ATOM 879 N N . SER A 1 113 ? -1.932 -1.714 -6.254 1.00 84.75 113 SER A N 1
ATOM 880 C CA . SER A 1 113 ? -1.175 -2.942 -6.532 1.00 84.75 113 SER A CA 1
ATOM 881 C C . SER A 1 113 ? 0.093 -2.664 -7.350 1.00 84.75 113 SER A C 1
ATOM 883 O O . SER A 1 113 ? 0.074 -1.785 -8.220 1.00 84.75 113 SER A O 1
ATOM 885 N N . PRO A 1 114 ? 1.196 -3.397 -7.111 1.00 86.81 114 PRO A N 1
ATOM 886 C CA . PRO A 1 114 ? 2.431 -3.233 -7.869 1.00 86.81 114 PRO A CA 1
ATOM 887 C C . PRO A 1 114 ? 2.272 -3.519 -9.361 1.00 86.81 114 PRO A C 1
ATOM 889 O O . PRO A 1 114 ? 1.475 -4.358 -9.773 1.00 86.81 114 PRO A O 1
ATOM 892 N N . CYS A 1 115 ? 3.089 -2.841 -10.167 1.00 90.25 115 CYS A N 1
ATOM 893 C CA . CYS A 1 115 ? 3.273 -3.202 -11.566 1.00 90.25 115 CYS A CA 1
ATOM 894 C C . CYS A 1 115 ? 3.810 -4.634 -11.688 1.00 90.25 115 CYS A C 1
ATOM 896 O O . CYS A 1 115 ? 4.696 -5.023 -10.924 1.00 90.25 115 CYS A O 1
ATOM 898 N N . VAL A 1 116 ? 3.345 -5.365 -12.697 1.00 90.38 116 VAL A N 1
ATOM 899 C CA . VAL A 1 116 ? 3.896 -6.663 -13.097 1.00 90.38 116 VAL A CA 1
ATOM 900 C C . VAL A 1 116 ? 4.710 -6.459 -14.368 1.00 90.38 116 VAL A C 1
ATOM 902 O O . VAL A 1 116 ? 4.218 -5.892 -15.343 1.00 90.38 116 VAL A O 1
ATOM 905 N N . PHE A 1 117 ? 5.968 -6.890 -14.345 1.00 89.69 117 PHE A N 1
ATOM 906 C CA . PHE A 1 117 ? 6.860 -6.847 -15.499 1.00 89.69 117 PHE A CA 1
ATOM 907 C C . PHE A 1 117 ? 7.433 -8.248 -15.772 1.00 89.69 117 PHE A C 1
ATOM 909 O O . PHE A 1 117 ? 7.821 -8.922 -14.813 1.00 89.69 117 PHE A O 1
ATOM 916 N N . PRO A 1 118 ? 7.518 -8.679 -17.044 1.00 94.56 118 PRO A N 1
ATOM 917 C CA . PRO A 1 118 ? 6.934 -8.024 -18.218 1.00 94.56 118 PRO A CA 1
ATOM 918 C C . PRO A 1 118 ? 5.402 -8.088 -18.243 1.00 94.56 118 PRO A C 1
ATOM 920 O O . PRO A 1 118 ? 4.813 -9.048 -17.752 1.00 94.56 118 PRO A O 1
ATOM 923 N N . PHE A 1 119 ? 4.759 -7.115 -18.899 1.00 95.69 119 PHE A N 1
ATOM 924 C CA . PHE A 1 119 ? 3.327 -7.183 -19.226 1.00 95.69 119 PHE A CA 1
ATOM 925 C C . PHE A 1 119 ? 3.063 -6.974 -20.718 1.00 95.69 119 PHE A C 1
ATOM 927 O O . PHE A 1 119 ? 3.839 -6.316 -21.412 1.00 95.69 119 PHE A O 1
ATOM 934 N N . THR A 1 120 ? 1.950 -7.520 -21.219 1.00 96.62 120 THR A N 1
ATOM 935 C CA . THR A 1 120 ? 1.535 -7.377 -22.625 1.00 96.62 120 THR A CA 1
ATOM 936 C C . THR A 1 120 ? 0.353 -6.419 -22.750 1.00 96.62 120 THR A C 1
ATOM 938 O O . THR A 1 120 ? -0.666 -6.596 -22.085 1.00 96.62 120 THR A O 1
ATOM 941 N N . PHE A 1 121 ? 0.448 -5.431 -23.642 1.00 96.69 121 PHE A N 1
ATOM 942 C CA . PHE A 1 121 ? -0.652 -4.522 -23.972 1.00 96.69 121 PHE A CA 1
ATOM 943 C C . PHE A 1 121 ? -0.763 -4.337 -25.486 1.00 96.69 121 PHE A C 1
ATOM 945 O O . PHE A 1 121 ? 0.191 -3.924 -26.137 1.00 96.69 121 PHE A O 1
ATOM 952 N N . LEU A 1 122 ? -1.939 -4.653 -26.045 1.00 96.00 122 LEU A N 1
ATOM 953 C CA . LEU A 1 122 ? -2.229 -4.601 -27.489 1.00 96.00 122 LEU A CA 1
ATOM 954 C C . LEU A 1 122 ? -1.224 -5.369 -28.374 1.00 96.00 122 LEU A C 1
ATOM 956 O O . LEU A 1 122 ? -1.042 -5.033 -29.539 1.00 96.00 122 LEU A O 1
ATOM 960 N N . GLY A 1 123 ? -0.619 -6.433 -27.837 1.00 95.75 123 GLY A N 1
ATOM 961 C CA . GLY A 1 123 ? 0.334 -7.290 -28.550 1.00 95.75 123 GLY A CA 1
ATOM 962 C C . GLY A 1 123 ? 1.806 -6.915 -28.360 1.00 95.75 123 GLY A C 1
ATOM 963 O O . GLY A 1 123 ? 2.662 -7.704 -28.745 1.00 95.75 123 GLY A O 1
ATOM 964 N N . ASP A 1 124 ? 2.100 -5.779 -27.724 1.00 96.69 124 ASP A N 1
ATOM 965 C CA . ASP A 1 124 ? 3.463 -5.369 -27.383 1.00 96.69 124 ASP A CA 1
ATOM 966 C C . ASP A 1 124 ? 3.799 -5.726 -25.929 1.00 96.69 124 ASP A C 1
ATOM 968 O O . ASP A 1 124 ? 2.961 -5.573 -25.033 1.00 96.69 124 ASP A O 1
ATOM 972 N N . THR A 1 125 ? 5.037 -6.162 -25.690 1.00 97.25 125 THR A N 1
ATOM 973 C CA . THR A 1 125 ? 5.561 -6.474 -24.352 1.00 97.25 125 THR A CA 1
ATOM 974 C C . THR A 1 125 ? 6.328 -5.286 -23.779 1.00 97.25 125 THR A C 1
ATOM 976 O O . THR A 1 125 ? 7.159 -4.685 -24.462 1.00 97.25 125 THR A O 1
ATOM 979 N N . TYR A 1 126 ? 6.086 -4.974 -22.506 1.00 94.62 126 TYR A N 1
ATOM 980 C CA . TYR A 1 126 ? 6.686 -3.849 -21.795 1.00 94.62 126 TYR A CA 1
ATOM 981 C C . TYR A 1 126 ? 7.394 -4.317 -20.517 1.00 94.62 126 TYR A C 1
ATOM 983 O O . TYR A 1 126 ? 6.807 -5.001 -19.683 1.00 94.62 126 TYR A O 1
ATOM 991 N N . GLU A 1 127 ? 8.642 -3.876 -20.347 1.00 92.9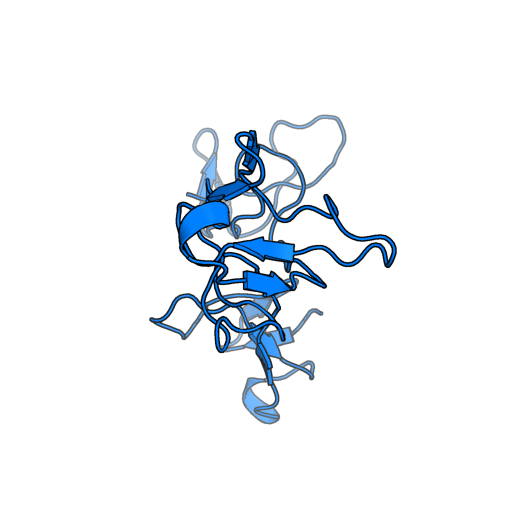4 127 GLU A N 1
ATOM 992 C CA . GLU A 1 127 ? 9.502 -4.130 -19.170 1.00 92.94 127 GLU A CA 1
ATOM 993 C C . GLU A 1 127 ? 9.562 -2.920 -18.212 1.00 92.94 127 GLU A C 1
ATOM 995 O O . GLU A 1 127 ? 10.314 -2.896 -17.240 1.00 92.94 127 GLU A O 1
ATOM 1000 N N . ALA A 1 128 ? 8.815 -1.859 -18.524 1.00 91.62 128 ALA A N 1
ATOM 1001 C CA . ALA A 1 128 ? 8.754 -0.623 -17.754 1.00 91.62 128 ALA A CA 1
ATOM 1002 C C . ALA A 1 128 ? 7.405 0.070 -17.975 1.00 91.62 128 ALA A C 1
ATOM 1004 O O . ALA A 1 128 ? 6.647 -0.283 -18.883 1.00 91.62 128 ALA A O 1
ATOM 1005 N N . CYS A 1 129 ? 7.098 1.078 -17.156 1.00 94.25 129 CYS A N 1
ATOM 1006 C CA . CYS A 1 129 ? 5.915 1.902 -17.374 1.00 94.25 129 CYS A CA 1
ATOM 1007 C C . CYS A 1 129 ? 5.942 2.524 -18.779 1.00 94.25 129 CYS A C 1
ATOM 1009 O O . CYS A 1 129 ? 6.997 2.914 -19.279 1.00 94.25 129 CYS A O 1
ATOM 1011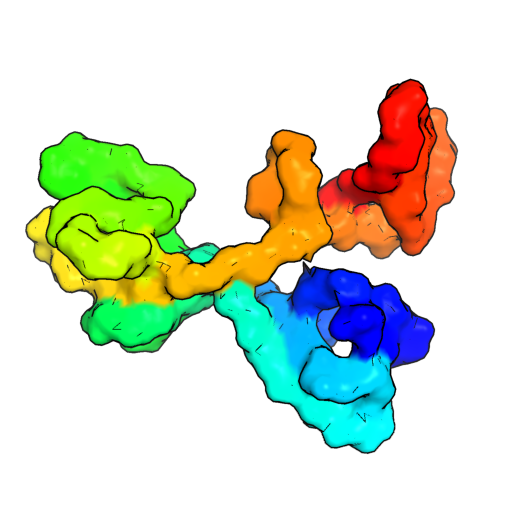 N N . THR A 1 130 ? 4.769 2.677 -19.384 1.00 95.25 130 THR A N 1
ATOM 1012 C CA . THR A 1 130 ? 4.607 3.221 -20.733 1.00 95.25 130 THR A CA 1
ATOM 1013 C C . THR A 1 130 ? 3.527 4.299 -20.780 1.00 95.25 130 THR A C 1
ATOM 1015 O O . THR A 1 130 ? 2.647 4.358 -19.922 1.00 95.25 130 THR A O 1
ATOM 1018 N N . ALA A 1 131 ? 3.582 5.160 -21.794 1.00 96.38 131 ALA A N 1
ATOM 1019 C CA . ALA A 1 131 ? 2.495 6.070 -22.155 1.00 96.38 131 ALA A CA 1
ATOM 1020 C C . ALA A 1 131 ? 1.615 5.507 -23.292 1.00 96.38 131 ALA A C 1
ATOM 1022 O O . ALA A 1 131 ? 0.700 6.192 -23.752 1.00 96.38 131 ALA A O 1
ATOM 1023 N N . SER A 1 132 ? 1.870 4.272 -23.752 1.00 95.75 132 SER A N 1
ATOM 1024 C CA . SER A 1 132 ? 1.123 3.628 -24.840 1.00 95.75 132 SER A CA 1
ATOM 1025 C C . SER A 1 132 ? -0.387 3.705 -24.612 1.00 95.75 132 SER A C 1
ATOM 1027 O O . SER A 1 132 ? -0.882 3.404 -23.527 1.00 95.75 132 SER A O 1
ATOM 1029 N N . GLY A 1 133 ? -1.124 4.137 -25.638 1.00 93.69 133 GLY A N 1
ATOM 1030 C CA . GLY A 1 133 ? -2.580 4.304 -25.586 1.00 93.69 133 GLY A CA 1
ATOM 1031 C C . GLY A 1 133 ? -3.079 5.579 -24.893 1.00 93.69 133 GLY A C 1
ATOM 1032 O O . GLY A 1 133 ? -4.281 5.846 -24.935 1.00 93.69 133 GLY A O 1
ATOM 1033 N N . ARG A 1 134 ? -2.204 6.406 -24.301 1.00 94.56 134 ARG A N 1
ATOM 1034 C CA . ARG A 1 134 ? -2.597 7.662 -23.643 1.00 94.56 134 ARG A CA 1
ATOM 1035 C C . ARG A 1 134 ? -2.135 8.901 -24.403 1.00 94.56 134 ARG A C 1
ATOM 1037 O O . ARG A 1 134 ? -1.033 8.957 -24.931 1.00 94.56 134 ARG A O 1
ATOM 1044 N N . ARG A 1 135 ? -2.991 9.929 -24.428 1.00 95.25 135 ARG A N 1
ATOM 1045 C CA . ARG A 1 135 ? -2.699 11.239 -25.050 1.00 95.25 135 ARG A CA 1
ATOM 1046 C C . ARG A 1 135 ? -2.179 12.279 -24.063 1.00 95.25 135 ARG A C 1
ATOM 1048 O O . ARG A 1 135 ? -1.616 13.281 -24.478 1.00 95.25 135 ARG A O 1
ATOM 1055 N N . ASP A 1 136 ? -2.389 12.050 -22.772 1.00 94.25 136 ASP A N 1
ATOM 1056 C CA . ASP A 1 136 ? -1.990 12.959 -21.696 1.00 94.25 136 ASP A CA 1
ATOM 1057 C C . ASP A 1 136 ? -0.521 12.782 -21.274 1.00 94.25 136 ASP A C 1
ATOM 1059 O O . ASP A 1 136 ? -0.057 13.468 -20.368 1.00 94.25 136 ASP A O 1
ATOM 1063 N N . GLY A 1 137 ? 0.209 11.856 -21.907 1.00 91.94 137 GLY A N 1
ATOM 1064 C CA . GLY A 1 137 ? 1.626 11.597 -21.647 1.00 91.94 137 GLY A CA 1
ATOM 1065 C C . GLY A 1 137 ? 1.922 11.001 -20.270 1.00 91.94 137 GLY A C 1
ATOM 1066 O O . GLY A 1 137 ? 3.086 10.780 -19.941 1.00 91.94 137 GLY A O 1
ATOM 1067 N N . LYS A 1 138 ? 0.904 10.720 -19.449 1.00 92.44 138 LYS A N 1
ATOM 1068 C CA . LYS A 1 138 ? 1.127 10.073 -18.158 1.00 92.44 138 LYS A CA 1
ATOM 1069 C C . LYS A 1 138 ? 1.686 8.664 -18.408 1.00 92.44 138 LYS A C 1
ATOM 1071 O O . LYS A 1 138 ? 1.286 7.993 -19.366 1.00 92.44 138 LYS A O 1
ATOM 1076 N N . MET A 1 139 ? 2.455 8.134 -17.459 1.00 94.50 139 MET A N 1
ATOM 1077 C CA . MET A 1 139 ? 2.968 6.752 -17.483 1.00 94.50 139 MET A CA 1
ATOM 1078 C C . MET A 1 139 ? 2.046 5.777 -16.728 1.00 94.50 139 MET A C 1
ATOM 1080 O O . MET A 1 139 ? 1.406 6.169 -15.749 1.00 94.50 139 MET A O 1
ATOM 1084 N N . TRP A 1 140 ? 1.919 4.536 -17.198 1.00 95.31 140 TRP A N 1
ATOM 1085 C CA . TRP A 1 140 ? 1.135 3.467 -16.565 1.00 95.31 140 TRP A CA 1
ATOM 1086 C C . TRP A 1 140 ? 1.804 2.097 -16.763 1.00 95.31 140 TRP A C 1
ATOM 1088 O O . TRP A 1 140 ? 2.693 1.954 -17.600 1.00 95.31 140 TRP A O 1
ATOM 1098 N N . CYS A 1 141 ? 1.385 1.104 -15.986 1.00 95.06 141 CYS A N 1
ATOM 1099 C CA . CYS A 1 141 ? 1.822 -0.289 -16.076 1.00 95.06 141 CYS A CA 1
ATOM 1100 C C . CYS A 1 141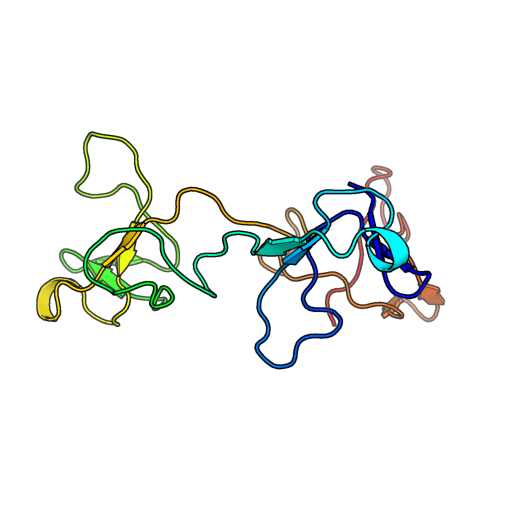 ? 0.620 -1.211 -15.832 1.00 95.06 141 CYS A C 1
ATOM 1102 O O . CYS A 1 141 ? -0.348 -0.787 -15.192 1.00 95.06 141 CYS A O 1
ATOM 1104 N N . ALA A 1 142 ? 0.668 -2.451 -16.320 1.00 94.19 142 ALA A N 1
ATOM 1105 C CA . ALA A 1 142 ? -0.289 -3.465 -15.888 1.00 94.19 142 ALA A CA 1
ATOM 1106 C C . ALA A 1 142 ? 0.103 -4.020 -14.512 1.00 94.19 142 ALA A C 1
ATOM 1108 O O . ALA A 1 142 ? 1.273 -3.991 -14.129 1.00 94.19 142 ALA A O 1
ATOM 1109 N N . THR A 1 143 ? -0.881 -4.536 -13.784 1.00 91.94 143 THR A N 1
ATOM 1110 C CA . THR A 1 143 ? -0.701 -5.166 -12.466 1.00 91.94 143 THR A CA 1
ATOM 1111 C C . THR A 1 143 ? -1.008 -6.669 -12.498 1.00 91.94 143 THR A C 1
ATOM 1113 O O . THR A 1 143 ? -1.207 -7.269 -11.445 1.00 91.94 143 THR A O 1
ATOM 1116 N N . THR A 1 144 ? -1.081 -7.263 -13.698 1.00 87.75 144 THR A N 1
ATOM 1117 C CA . THR A 1 144 ? -1.331 -8.690 -13.978 1.00 87.75 144 THR A CA 1
ATOM 1118 C C . THR A 1 144 ? -0.661 -9.110 -15.274 1.00 87.75 144 THR A C 1
ATOM 1120 O O . THR A 1 144 ? -0.684 -8.269 -16.206 1.00 87.75 144 THR A O 1
#

Radius of gyration: 18.03 Å; chains: 1; bounding box: 50×29×49 Å